Protein AF-A0A3D3GNM3-F1 (afdb_monomer_lite)

pLDDT: mean 95.33, std 4.11, range [76.56, 97.88]

Sequence (33 aa):
MVRKTVEAHGGRIWAESDGEGKGSRFVVELPTA

Foldseek 3Di:
DVQVVLVVQVKHWDWDDPDDPRDIDIDIGGDDD

Secondary structure (DSSP, 8-state):
-HHHHHHHTT-EEEEE--STTS--EEEEE----

Structure (mmCIF, N/CA/C/O backbone):
data_AF-A0A3D3GNM3-F1
#
_entry.id   AF-A0A3D3GNM3-F1
#
loop_
_atom_site.group_PDB
_atom_site.id
_atom_site.type_symbol
_atom_site.label_atom_id
_atom_site.label_alt_id
_atom_site.label_comp_id
_atom_site.label_asym_id
_atom_site.label_entity_id
_atom_site.label_seq_id
_atom_site.pdbx_PDB_ins_code
_atom_site.Cartn_x
_atom_site.Cartn_y
_atom_site.Cartn_z
_atom_site.occupancy
_atom_site.B_iso_or_equiv
_atom_site.aut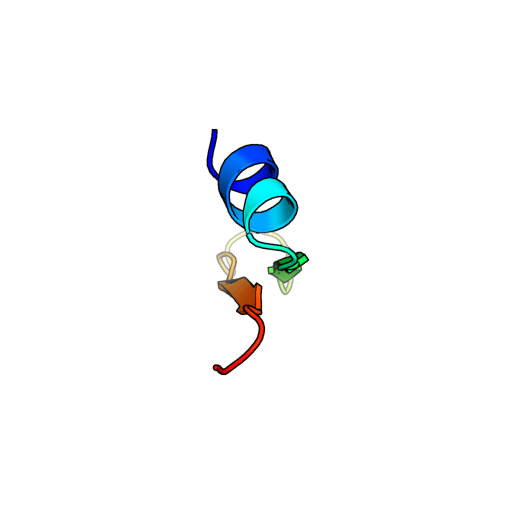h_seq_id
_atom_site.auth_comp_id
_atom_site.auth_asym_id
_atom_site.auth_atom_id
_atom_site.pdbx_PDB_model_num
ATOM 1 N N . MET A 1 1 ? -6.628 8.209 -5.067 1.00 84.88 1 MET A N 1
ATOM 2 C CA . MET A 1 1 ? -7.735 7.686 -4.238 1.00 84.88 1 MET A CA 1
ATOM 3 C C . MET A 1 1 ? -7.241 6.632 -3.248 1.00 84.88 1 MET A C 1
ATOM 5 O O . MET A 1 1 ? -7.347 6.875 -2.058 1.00 84.88 1 MET A O 1
ATOM 9 N N . VAL A 1 2 ? -6.596 5.553 -3.716 1.00 93.88 2 VAL A N 1
ATOM 10 C CA . VAL A 1 2 ? -6.189 4.390 -2.893 1.00 93.88 2 VAL A CA 1
ATOM 11 C C . VAL A 1 2 ? -5.424 4.739 -1.612 1.00 93.88 2 VAL A C 1
ATOM 13 O O . VAL A 1 2 ? -5.802 4.257 -0.555 1.00 93.88 2 VAL A O 1
ATOM 16 N N . ARG A 1 3 ? -4.406 5.613 -1.660 1.00 95.38 3 ARG A N 1
ATOM 17 C CA . ARG A 1 3 ? -3.647 5.977 -0.449 1.00 95.38 3 ARG A CA 1
ATOM 18 C C . ARG A 1 3 ? -4.519 6.537 0.671 1.00 95.38 3 ARG A C 1
ATOM 20 O O . ARG A 1 3 ? -4.470 6.022 1.777 1.00 95.38 3 ARG A O 1
ATOM 27 N N . LYS A 1 4 ? -5.386 7.501 0.352 1.00 97.50 4 LYS A N 1
ATOM 28 C CA . LYS A 1 4 ? -6.328 8.066 1.327 1.00 97.50 4 LYS A CA 1
ATOM 29 C C . LYS A 1 4 ? -7.301 7.014 1.859 1.00 97.50 4 LYS A C 1
ATOM 31 O O . LYS A 1 4 ? -7.643 7.047 3.031 1.00 97.50 4 LYS A O 1
ATOM 36 N N . THR A 1 5 ? -7.741 6.084 1.007 1.00 97.25 5 THR A N 1
ATOM 37 C CA . THR A 1 5 ? -8.594 4.966 1.427 1.00 97.25 5 THR A CA 1
ATOM 38 C C . THR A 1 5 ? -7.866 4.080 2.430 1.00 97.25 5 THR A C 1
ATOM 40 O O . THR A 1 5 ? -8.403 3.827 3.497 1.00 97.25 5 THR A O 1
ATOM 43 N N . VAL A 1 6 ? -6.644 3.651 2.125 1.00 97.06 6 VAL A N 1
ATOM 44 C CA . VAL A 1 6 ? -5.846 2.783 3.001 1.00 97.06 6 VAL A CA 1
ATOM 45 C C . VAL A 1 6 ? -5.541 3.471 4.336 1.00 97.06 6 VAL A C 1
ATOM 47 O O . VAL A 1 6 ? -5.776 2.883 5.386 1.00 97.06 6 VAL A O 1
ATOM 50 N N . GLU A 1 7 ? -5.122 4.737 4.306 1.00 96.44 7 GLU A N 1
ATOM 51 C CA . GLU A 1 7 ? -4.860 5.539 5.510 1.00 96.44 7 GLU A CA 1
ATOM 52 C C . GLU A 1 7 ? -6.116 5.704 6.380 1.00 96.44 7 GLU A C 1
ATOM 54 O O . GLU A 1 7 ? -6.045 5.567 7.599 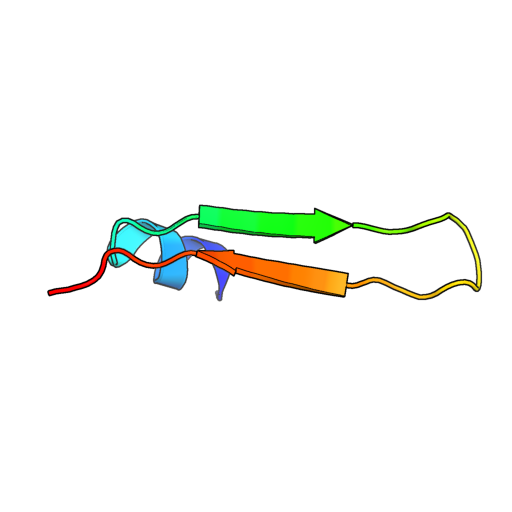1.00 96.44 7 GLU A O 1
ATOM 59 N N . ALA A 1 8 ? -7.287 5.930 5.772 1.00 97.44 8 ALA A N 1
ATOM 60 C CA . ALA A 1 8 ? -8.551 6.053 6.501 1.00 97.44 8 ALA A CA 1
ATOM 61 C C . ALA A 1 8 ? -8.975 4.757 7.218 1.00 97.44 8 ALA A C 1
ATOM 63 O O . ALA A 1 8 ? -9.717 4.823 8.193 1.00 97.44 8 ALA A O 1
ATOM 64 N N . HIS A 1 9 ? -8.494 3.595 6.765 1.00 95.88 9 HIS A N 1
ATOM 65 C CA . HIS A 1 9 ? -8.714 2.299 7.420 1.00 95.88 9 HIS A CA 1
ATOM 66 C C . HIS A 1 9 ? -7.574 1.935 8.394 1.00 95.88 9 HIS A C 1
ATOM 68 O O . HIS A 1 9 ? -7.469 0.787 8.816 1.00 95.88 9 HIS A O 1
ATOM 74 N N . GLY A 1 10 ? -6.696 2.887 8.738 1.00 96.88 10 GLY A N 1
ATOM 75 C CA . GLY A 1 10 ? -5.552 2.659 9.629 1.00 96.88 10 GLY A CA 1
ATOM 76 C C . GLY A 1 10 ? -4.420 1.846 8.996 1.00 96.88 10 GLY A C 1
ATOM 77 O O . GLY A 1 10 ? -3.556 1.335 9.705 1.00 96.88 10 GLY A O 1
ATOM 78 N N . GLY A 1 11 ? -4.434 1.694 7.673 1.00 96.75 11 GLY A N 1
ATOM 79 C CA . GLY A 1 11 ? -3.450 0.927 6.925 1.00 96.75 11 GLY A CA 1
ATOM 80 C C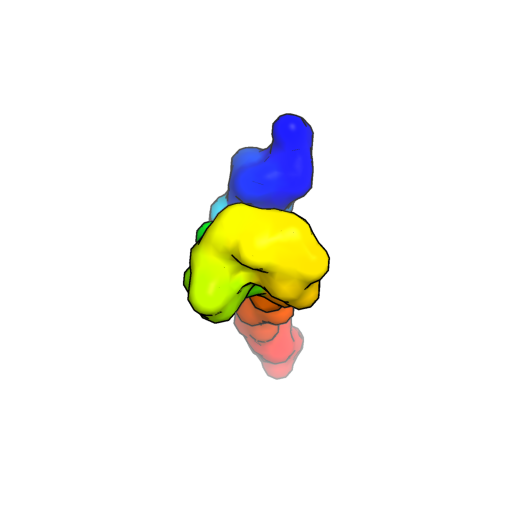 . GLY A 1 11 ? -2.287 1.746 6.382 1.00 96.75 11 GLY A C 1
ATOM 81 O O . GLY A 1 11 ? -2.199 2.965 6.543 1.00 96.75 11 GLY A O 1
ATOM 82 N N . ARG A 1 12 ? -1.399 1.056 5.663 1.00 97.56 12 ARG A N 1
ATOM 83 C CA . ARG A 1 12 ? -0.222 1.624 4.990 1.00 97.56 12 ARG A CA 1
ATOM 84 C C . ARG A 1 12 ? -0.161 1.138 3.547 1.00 97.56 12 ARG A C 1
ATOM 86 O O . ARG A 1 12 ? -0.567 0.021 3.245 1.00 97.56 12 ARG A O 1
ATOM 93 N N . ILE A 1 13 ? 0.345 1.978 2.649 1.00 97.25 13 ILE A N 1
ATOM 94 C CA . ILE A 1 13 ? 0.546 1.626 1.239 1.00 97.25 13 ILE A CA 1
ATOM 95 C C . ILE A 1 13 ? 1.868 2.190 0.730 1.00 97.25 13 ILE A C 1
ATOM 97 O O . ILE A 1 13 ? 2.198 3.348 0.990 1.00 97.25 13 ILE A O 1
ATOM 101 N N . TRP A 1 14 ? 2.601 1.388 -0.035 1.00 97.12 14 TRP A N 1
ATOM 102 C CA . TRP A 1 14 ? 3.813 1.806 -0.733 1.00 97.12 14 TRP A CA 1
ATOM 103 C C . TRP A 1 14 ? 3.994 1.023 -2.034 1.00 97.12 14 TRP A C 1
ATOM 105 O O . TRP A 1 14 ? 3.230 0.107 -2.351 1.00 97.12 14 TRP A O 1
ATOM 115 N N . ALA A 1 15 ? 4.987 1.436 -2.815 1.00 96.38 15 ALA A N 1
ATOM 116 C CA . ALA A 1 15 ? 5.371 0.777 -4.049 1.00 96.38 15 ALA A CA 1
ATOM 117 C C . ALA A 1 15 ? 6.859 0.437 -4.002 1.00 96.38 15 ALA A C 1
ATOM 119 O O . ALA A 1 15 ? 7.676 1.255 -3.580 1.00 96.38 15 ALA A O 1
ATOM 120 N N . GLU A 1 16 ? 7.189 -0.758 -4.462 1.00 97.38 16 GLU A N 1
ATOM 121 C CA . GLU A 1 16 ? 8.547 -1.258 -4.626 1.00 97.38 16 GLU A CA 1
ATOM 122 C C . GLU A 1 16 ? 8.806 -1.435 -6.121 1.00 97.38 16 GLU A C 1
ATOM 124 O O . GLU A 1 16 ? 7.944 -1.912 -6.866 1.00 97.38 16 GLU A O 1
ATOM 129 N N . SER A 1 17 ? 9.980 -1.016 -6.582 1.00 95.94 17 SER A N 1
ATOM 130 C CA . SER A 1 17 ? 10.395 -1.185 -7.971 1.00 95.94 17 SER A CA 1
ATOM 131 C C . SER A 1 17 ? 11.900 -1.390 -8.032 1.00 95.94 17 SER A C 1
ATOM 133 O O . SER A 1 17 ? 12.653 -0.613 -7.449 1.00 95.94 17 SER A O 1
ATOM 135 N N . ASP A 1 18 ? 12.318 -2.405 -8.786 1.00 94.88 18 ASP A N 1
ATOM 136 C CA . ASP A 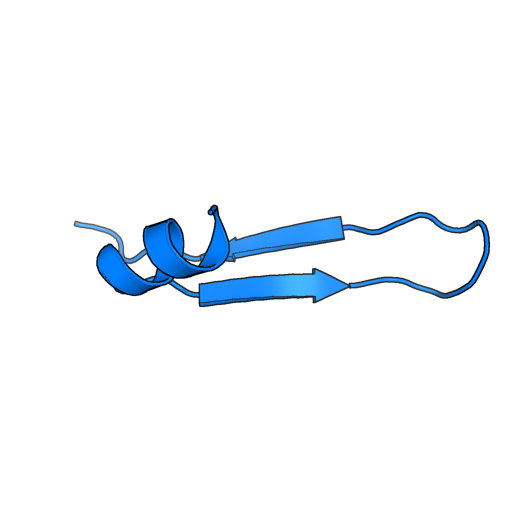1 18 ? 13.731 -2.745 -9.001 1.00 94.88 18 ASP A CA 1
ATOM 137 C C . ASP A 1 18 ? 14.394 -1.883 -10.093 1.00 94.88 18 ASP A C 1
ATOM 139 O O . ASP A 1 18 ? 15.508 -2.166 -10.534 1.00 94.88 18 ASP A O 1
ATOM 143 N N . GLY A 1 19 ? 13.705 -0.838 -10.563 1.00 93.62 19 GLY A N 1
ATOM 144 C CA . GLY A 1 19 ? 14.186 0.084 -11.587 1.00 93.62 19 GLY A CA 1
ATOM 145 C C . GLY A 1 19 ? 13.439 -0.015 -12.918 1.00 93.62 19 GLY A C 1
ATOM 146 O O . GLY A 1 19 ? 12.424 -0.702 -13.066 1.00 93.62 19 GLY A O 1
ATOM 147 N N . GLU A 1 20 ? 13.937 0.732 -13.903 1.00 96.19 20 GLU A N 1
ATOM 148 C CA . GLU A 1 20 ? 1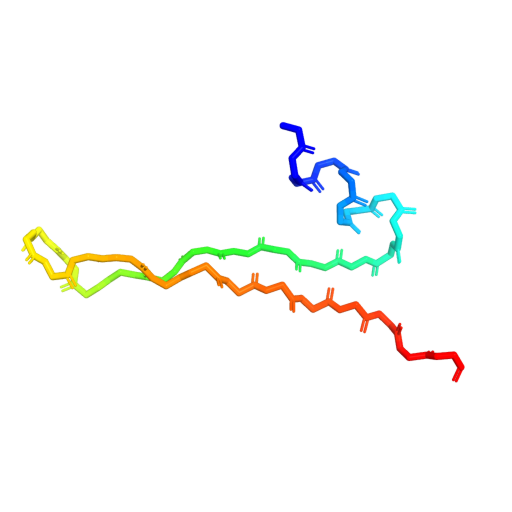3.275 0.919 -15.194 1.00 96.19 20 GLU A CA 1
ATOM 149 C C . GLU A 1 20 ? 13.036 -0.409 -15.934 1.00 96.19 20 GLU A C 1
ATOM 151 O O . GLU A 1 20 ? 13.897 -1.287 -16.001 1.00 96.19 20 GLU A O 1
ATOM 156 N N . GLY A 1 21 ? 11.824 -0.577 -16.473 1.00 96.31 21 GLY A N 1
ATOM 157 C CA . GLY A 1 21 ? 11.432 -1.768 -17.233 1.00 96.31 21 GLY A CA 1
ATOM 158 C C . GLY A 1 21 ? 11.208 -3.045 -16.409 1.00 96.31 21 GLY A C 1
ATOM 159 O O . GLY A 1 21 ? 10.847 -4.067 -16.986 1.00 96.31 21 GLY A O 1
ATOM 160 N N . LYS A 1 22 ? 11.383 -3.018 -15.078 1.00 96.38 22 LYS A N 1
ATOM 161 C CA . LYS A 1 22 ? 11.162 -4.181 -14.190 1.00 96.38 22 LYS A CA 1
ATOM 162 C C . LYS A 1 22 ? 9.752 -4.263 -13.605 1.00 96.38 22 LYS A C 1
ATOM 164 O O . LYS A 1 22 ? 9.386 -5.276 -13.017 1.00 96.38 22 LYS A O 1
ATOM 169 N N . GLY A 1 23 ? 8.951 -3.220 -13.809 1.00 95.00 23 GLY A N 1
ATOM 170 C CA . GLY A 1 23 ? 7.621 -3.099 -13.226 1.00 95.00 23 GLY A CA 1
ATOM 171 C C . GLY A 1 23 ? 7.661 -2.620 -11.776 1.00 95.00 23 GLY A C 1
ATOM 172 O O . GLY A 1 23 ? 8.692 -2.186 -11.253 1.00 95.00 23 GLY A O 1
ATOM 173 N N . SER A 1 24 ? 6.499 -2.653 -11.132 1.00 96.12 24 SER A N 1
ATOM 174 C CA . SER A 1 24 ? 6.341 -2.219 -9.746 1.00 96.12 24 SER A CA 1
ATOM 175 C C . SER A 1 24 ? 5.393 -3.148 -9.007 1.00 96.12 24 SER A C 1
ATOM 177 O O . SER A 1 24 ? 4.378 -3.581 -9.557 1.00 96.12 24 SER A O 1
ATOM 179 N N . ARG A 1 25 ? 5.703 -3.415 -7.740 1.00 97.12 25 ARG A N 1
ATOM 180 C CA . ARG A 1 25 ? 4.819 -4.098 -6.804 1.00 97.12 25 ARG A CA 1
ATOM 181 C C . ARG A 1 25 ? 4.220 -3.068 -5.861 1.00 97.12 25 ARG A C 1
ATOM 183 O O . ARG A 1 25 ? 4.945 -2.324 -5.212 1.00 97.12 25 ARG A O 1
ATOM 190 N N . PHE A 1 26 ? 2.898 -3.042 -5.770 1.00 96.81 26 PHE A N 1
ATOM 191 C CA . PHE A 1 26 ? 2.190 -2.203 -4.808 1.00 96.81 26 PHE A CA 1
ATOM 192 C C . PHE A 1 26 ? 1.778 -3.067 -3.625 1.00 96.81 26 PHE A C 1
ATOM 194 O O . PHE A 1 26 ? 1.156 -4.115 -3.810 1.00 96.81 26 PHE A O 1
ATOM 201 N N . VAL A 1 27 ? 2.139 -2.638 -2.421 1.00 97.56 27 VAL A N 1
ATOM 202 C CA . VAL A 1 27 ? 1.871 -3.370 -1.184 1.00 97.56 27 VAL A CA 1
ATOM 203 C C . VAL A 1 27 ? 0.941 -2.538 -0.315 1.00 97.56 27 VAL A C 1
ATOM 205 O O . VAL A 1 27 ? 1.112 -1.324 -0.189 1.00 97.56 27 VAL A O 1
ATOM 208 N N . VAL A 1 28 ? -0.067 -3.201 0.247 1.00 97.56 28 VAL A N 1
ATOM 209 C CA . VAL A 1 28 ? -1.042 -2.616 1.163 1.00 97.56 28 VAL A CA 1
ATOM 210 C C . VAL A 1 28 ? -1.071 -3.464 2.423 1.00 97.56 28 VAL A C 1
ATOM 212 O O . VAL A 1 28 ? -1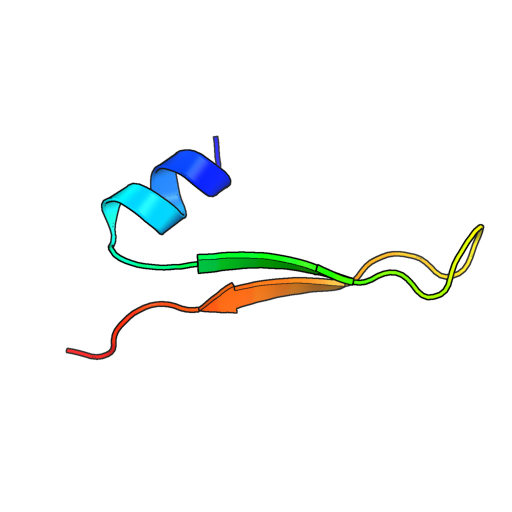.273 -4.674 2.351 1.00 97.56 28 VAL A O 1
ATOM 215 N N . GLU A 1 29 ? -0.908 -2.815 3.566 1.00 97.88 29 GLU A N 1
ATOM 216 C CA . GLU A 1 29 ? -1.092 -3.408 4.885 1.00 97.88 29 GLU A CA 1
ATOM 217 C C . GLU A 1 29 ? -2.330 -2.800 5.534 1.00 97.88 29 GLU A C 1
ATOM 219 O O . GLU A 1 29 ? -2.509 -1.580 5.520 1.00 97.88 29 GLU A O 1
ATOM 224 N N . LEU A 1 30 ? -3.177 -3.648 6.112 1.00 96.81 30 LEU A N 1
ATOM 225 C CA . LEU A 1 30 ? -4.367 -3.248 6.857 1.00 96.81 30 LEU A CA 1
ATOM 226 C C . LEU A 1 30 ? -4.346 -3.929 8.233 1.00 96.81 30 LEU A C 1
ATOM 228 O O . LEU A 1 30 ? -3.926 -5.088 8.311 1.00 96.81 30 LEU A O 1
ATOM 232 N N . PRO A 1 31 ? -4.801 -3.254 9.304 1.00 95.81 31 PRO A N 1
ATOM 233 C CA . PRO A 1 31 ? -5.001 -3.894 10.598 1.00 95.81 31 PRO A CA 1
ATOM 234 C C . PRO A 1 31 ? -5.971 -5.076 10.482 1.00 95.81 31 PRO A C 1
ATOM 236 O O . PRO A 1 31 ? -6.984 -4.993 9.785 1.00 95.81 31 PRO A O 1
ATOM 239 N N . THR A 1 32 ? -5.671 -6.173 11.174 1.00 90.38 32 THR A N 1
ATOM 240 C CA . THR A 1 32 ? -6.629 -7.268 11.367 1.00 90.38 32 THR A CA 1
ATOM 241 C C . THR A 1 32 ? -7.615 -6.906 12.477 1.00 90.38 32 THR A C 1
ATOM 243 O O . THR A 1 32 ? -7.266 -6.125 13.362 1.00 90.38 32 THR A O 1
ATOM 246 N N . ALA A 1 33 ? -8.832 -7.455 12.404 1.00 76.56 33 ALA A N 1
ATOM 247 C CA . ALA A 1 33 ? -9.880 -7.246 13.408 1.00 76.56 33 ALA A CA 1
ATOM 248 C C . ALA A 1 33 ? -9.459 -7.700 14.814 1.00 76.56 33 ALA A C 1
ATOM 250 O O . ALA A 1 33 ? -8.706 -8.699 14.905 1.00 76.56 33 ALA A O 1
#

Radius of gyration: 11.73 Å; chains: 1; bounding box: 24×15×31 Å